Protein AF-A0A6A1WRX8-F1 (afdb_monomer_lite)

Radius of gyration: 30.31 Å; chains: 1; bounding box: 60×34×73 Å

Structure (mmCIF, N/CA/C/O backbone):
data_AF-A0A6A1WRX8-F1
#
_entry.id   AF-A0A6A1WRX8-F1
#
loop_
_atom_site.group_PDB
_atom_site.id
_atom_site.type_symbol
_atom_site.label_atom_id
_atom_site.label_alt_id
_atom_site.label_comp_id
_atom_site.label_asym_id
_atom_site.label_entity_id
_atom_site.label_seq_id
_atom_site.pdbx_PDB_ins_code
_atom_site.Cartn_x
_atom_site.Cartn_y
_atom_site.Cartn_z
_atom_site.occupancy
_atom_site.B_iso_or_equiv
_atom_site.auth_seq_id
_atom_site.auth_comp_id
_atom_site.auth_asym_id
_atom_site.auth_atom_id
_atom_site.pdbx_PDB_model_num
ATOM 1 N N . MET A 1 1 ? 13.398 -4.459 -37.729 1.00 77.44 1 MET A N 1
ATOM 2 C CA . MET A 1 1 ? 12.504 -3.648 -36.870 1.00 77.44 1 MET A CA 1
ATOM 3 C C . MET A 1 1 ? 12.551 -4.183 -35.443 1.00 77.44 1 MET A C 1
ATOM 5 O O . MET A 1 1 ? 12.210 -5.341 -35.225 1.00 77.44 1 MET A O 1
ATOM 9 N N . VAL A 1 2 ? 12.994 -3.361 -34.495 1.00 84.25 2 VAL A N 1
ATOM 10 C CA . VAL A 1 2 ? 13.142 -3.668 -33.064 1.00 84.25 2 VAL A CA 1
ATOM 11 C C . VAL A 1 2 ? 12.089 -2.879 -32.291 1.00 84.25 2 VAL A C 1
ATOM 13 O O . VAL A 1 2 ? 11.956 -1.675 -32.489 1.00 84.25 2 VAL A O 1
ATOM 16 N N . LYS A 1 3 ? 11.337 -3.539 -31.405 1.00 87.50 3 LYS A N 1
ATOM 17 C CA . LYS A 1 3 ? 10.315 -2.892 -30.566 1.00 87.50 3 LYS A CA 1
ATOM 18 C C . LYS A 1 3 ? 10.819 -2.781 -29.134 1.00 87.50 3 LYS A C 1
ATOM 20 O O . LYS A 1 3 ? 11.312 -3.764 -28.589 1.00 87.50 3 LYS A O 1
ATOM 25 N N . THR A 1 4 ? 10.678 -1.608 -28.525 1.00 84.69 4 THR A N 1
ATOM 26 C CA . THR A 1 4 ? 11.151 -1.354 -27.158 1.00 84.69 4 THR A CA 1
ATOM 27 C C . THR A 1 4 ? 10.101 -0.655 -26.302 1.00 84.69 4 THR A C 1
ATOM 29 O O . THR A 1 4 ? 9.397 0.243 -26.762 1.00 84.69 4 THR A O 1
ATOM 32 N N . GLY A 1 5 ? 10.021 -1.046 -25.028 1.00 84.75 5 GLY A N 1
ATOM 33 C CA . GLY A 1 5 ? 9.235 -0.349 -24.008 1.00 84.75 5 GLY A CA 1
ATOM 34 C C . GL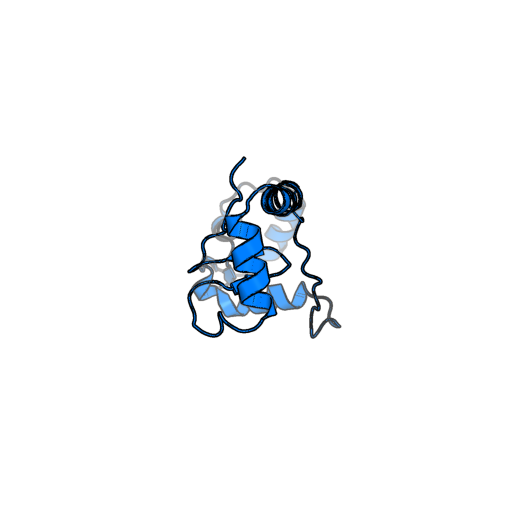Y A 1 5 ? 9.918 0.900 -23.444 1.00 84.75 5 GLY A C 1
ATOM 35 O O . GLY A 1 5 ? 9.324 1.597 -22.624 1.00 84.75 5 GLY A O 1
ATOM 36 N N . GLN A 1 6 ? 11.151 1.194 -23.868 1.00 83.00 6 GLN A N 1
ATOM 37 C CA . GLN A 1 6 ? 11.967 2.282 -23.341 1.00 83.00 6 GLN A CA 1
ATOM 38 C C . GLN A 1 6 ? 12.101 3.408 -24.372 1.00 83.00 6 GLN A C 1
ATOM 40 O O . GLN A 1 6 ? 12.736 3.254 -25.414 1.00 83.00 6 GLN A O 1
ATOM 45 N N . GLN A 1 7 ? 11.516 4.568 -24.068 1.00 84.75 7 GLN A N 1
ATOM 46 C CA . GLN A 1 7 ? 11.445 5.695 -25.003 1.00 84.75 7 GLN A CA 1
ATOM 47 C C . GLN A 1 7 ? 12.822 6.277 -25.354 1.00 84.75 7 GLN A C 1
ATOM 49 O O . GLN A 1 7 ? 13.025 6.705 -26.486 1.00 84.75 7 GLN A O 1
ATOM 54 N N . SER A 1 8 ? 13.784 6.250 -24.426 1.00 83.38 8 SER A N 1
ATOM 55 C CA . SER A 1 8 ? 15.143 6.746 -24.682 1.00 83.38 8 SER A CA 1
ATOM 56 C C . SER A 1 8 ? 15.860 5.963 -25.783 1.00 83.38 8 SER A C 1
ATOM 58 O O . SER A 1 8 ? 16.628 6.550 -26.533 1.00 83.38 8 SER A O 1
ATOM 60 N N . LEU A 1 9 ? 15.570 4.664 -25.932 1.00 82.88 9 LEU A N 1
ATOM 61 C CA . LEU A 1 9 ? 16.188 3.826 -26.962 1.00 82.88 9 LEU A CA 1
ATOM 62 C C . LEU A 1 9 ? 15.670 4.127 -28.369 1.00 82.88 9 LEU A C 1
ATOM 64 O O . LEU A 1 9 ? 16.377 3.848 -29.327 1.00 82.88 9 LEU A O 1
ATOM 68 N N . LYS A 1 10 ? 14.486 4.735 -28.521 1.00 84.31 10 LYS A N 1
ATOM 69 C CA . LYS A 1 10 ? 13.995 5.171 -29.838 1.00 84.31 10 LYS A CA 1
ATOM 70 C C . LYS A 1 10 ? 14.964 6.153 -30.503 1.00 84.31 10 LYS A C 1
ATOM 72 O O . LYS A 1 10 ? 15.163 6.100 -31.707 1.00 84.31 10 LYS A O 1
ATOM 77 N N . PHE A 1 11 ? 15.582 7.011 -29.698 1.00 82.44 11 PHE A N 1
ATOM 78 C CA . PHE A 1 11 ? 16.483 8.067 -30.149 1.00 82.44 11 PHE A CA 1
ATOM 79 C C . PHE A 1 11 ? 17.957 7.669 -30.008 1.00 82.44 11 PHE A C 1
ATOM 81 O O . PHE A 1 11 ? 18.823 8.533 -29.985 1.00 82.44 11 PHE A O 1
ATOM 88 N N . LEU A 1 12 ? 18.269 6.372 -29.896 1.00 78.56 12 LEU A N 1
ATOM 89 C CA . LEU A 1 12 ? 19.625 5.895 -29.606 1.00 78.56 12 LEU A CA 1
ATOM 90 C C . LEU A 1 12 ? 20.676 6.392 -30.615 1.00 78.56 12 LEU A C 1
ATOM 92 O O . LEU A 1 12 ? 21.801 6.673 -30.219 1.00 78.56 12 LEU A O 1
ATOM 96 N N . LEU A 1 13 ? 20.305 6.509 -31.894 1.00 75.00 13 LEU A N 1
ATOM 97 C CA . LEU A 1 13 ? 21.179 7.008 -32.966 1.00 75.00 13 LEU A CA 1
ATOM 98 C C . LEU A 1 13 ? 21.239 8.546 -33.037 1.00 75.00 13 LEU A C 1
ATOM 100 O O . LEU A 1 13 ? 22.160 9.092 -33.632 1.00 75.00 13 LEU A O 1
ATOM 104 N N . GLU A 1 14 ? 20.268 9.235 -32.436 1.00 76.38 14 GLU A N 1
ATOM 105 C CA . GLU A 1 14 ? 20.156 10.702 -32.416 1.00 76.38 14 GLU A CA 1
ATOM 106 C C . GLU A 1 14 ? 20.749 11.312 -31.132 1.00 76.38 14 GLU A C 1
ATOM 108 O O . GLU A 1 14 ? 21.004 12.513 -31.056 1.00 76.38 14 GLU A O 1
ATOM 113 N N . GLN A 1 15 ? 20.960 10.493 -30.098 1.00 71.38 15 GLN A N 1
ATOM 114 C CA . GLN A 1 15 ? 21.513 10.917 -28.818 1.00 71.38 15 GLN A CA 1
ATOM 115 C C . GLN A 1 15 ? 23.033 11.083 -28.880 1.00 71.38 15 GLN A C 1
ATOM 117 O O . GLN A 1 15 ? 23.751 10.261 -29.445 1.00 71.38 15 GLN A O 1
ATOM 122 N N . ASN A 1 16 ? 23.540 12.126 -28.217 1.00 67.50 16 ASN A N 1
ATOM 123 C CA . ASN A 1 16 ? 24.975 12.310 -28.043 1.00 67.50 16 ASN A CA 1
ATOM 124 C C . ASN A 1 16 ? 25.529 11.209 -27.120 1.00 67.50 16 ASN A C 1
ATOM 126 O O . ASN A 1 16 ? 25.109 11.071 -25.967 1.00 67.50 16 ASN A O 1
ATOM 130 N N . VAL A 1 17 ? 26.448 10.398 -27.640 1.00 69.50 17 VAL A N 1
ATOM 131 C CA . VAL A 1 17 ? 26.964 9.206 -26.962 1.00 69.50 17 VAL A CA 1
ATOM 132 C C . VAL A 1 17 ? 28.004 9.615 -25.921 1.00 69.50 17 VAL A C 1
ATOM 134 O O . VAL A 1 17 ? 29.165 9.849 -26.244 1.00 69.50 17 VAL A O 1
ATOM 137 N N . GLY A 1 18 ? 27.587 9.693 -24.658 1.00 71.88 18 GLY A N 1
ATOM 138 C CA . GLY A 1 18 ? 28.444 10.176 -23.571 1.00 71.88 18 GLY A CA 1
ATOM 139 C C . GLY A 1 18 ? 29.259 9.094 -22.861 1.00 71.88 18 GLY A C 1
ATOM 140 O O . GLY A 1 18 ? 30.267 9.408 -22.234 1.00 71.88 18 GLY A O 1
ATOM 141 N N . THR A 1 19 ? 28.843 7.823 -22.924 1.00 81.50 19 THR A N 1
ATOM 142 C CA . THR A 1 19 ? 29.459 6.749 -22.119 1.00 81.50 19 THR A CA 1
ATOM 143 C C . THR A 1 19 ? 30.180 5.695 -22.970 1.00 81.50 19 THR A C 1
ATOM 145 O O . THR A 1 19 ? 29.676 5.319 -24.033 1.00 81.50 19 THR A O 1
ATOM 148 N N . PRO A 1 20 ? 31.305 5.119 -22.492 1.00 84.50 20 PRO A N 1
ATOM 149 C CA . PRO A 1 20 ? 32.004 4.036 -23.196 1.00 84.50 20 PRO A CA 1
ATOM 150 C C . PRO A 1 20 ? 31.119 2.811 -23.470 1.00 84.50 20 PRO A C 1
ATOM 152 O O . PRO A 1 20 ? 31.243 2.151 -24.501 1.00 84.50 20 PRO A O 1
ATOM 155 N N . ALA A 1 21 ? 30.181 2.520 -22.562 1.00 81.38 21 ALA A N 1
ATOM 156 C CA . ALA A 1 21 ? 29.210 1.449 -22.748 1.00 81.38 21 ALA A CA 1
ATOM 157 C C . ALA A 1 21 ? 28.300 1.722 -23.955 1.00 81.38 21 ALA A C 1
ATOM 159 O O . ALA A 1 21 ? 28.136 0.844 -24.802 1.00 81.38 21 ALA A O 1
ATOM 160 N N . GLN A 1 22 ? 27.752 2.935 -24.078 1.00 80.56 22 GLN A N 1
ATOM 161 C CA . GLN A 1 22 ? 26.920 3.303 -25.225 1.00 80.56 22 GLN A CA 1
ATOM 162 C C . GLN A 1 22 ? 27.713 3.269 -26.539 1.00 80.56 22 GLN A C 1
ATOM 164 O O . GLN A 1 22 ? 27.183 2.773 -27.527 1.00 80.56 22 GLN A O 1
ATOM 169 N N . GLN A 1 23 ? 28.984 3.696 -26.551 1.00 82.62 23 GLN A N 1
ATOM 170 C CA . GLN A 1 23 ? 29.846 3.608 -27.743 1.00 82.62 23 GLN A CA 1
ATOM 171 C C . GLN A 1 23 ? 30.032 2.158 -28.204 1.00 82.62 23 GLN A C 1
ATOM 173 O O . GLN A 1 23 ? 29.826 1.844 -29.375 1.00 82.62 23 GLN A O 1
ATOM 178 N N . LYS A 1 24 ? 30.350 1.248 -27.275 1.00 85.94 24 LYS A N 1
ATOM 179 C CA . LYS A 1 24 ? 30.508 -0.183 -27.574 1.00 85.94 24 LYS A CA 1
ATOM 180 C C . LYS A 1 24 ? 29.235 -0.788 -28.172 1.00 85.94 24 LYS A C 1
ATOM 182 O O . LYS A 1 24 ? 29.307 -1.548 -29.139 1.00 85.94 24 LYS A O 1
ATOM 187 N N . TRP A 1 25 ? 28.077 -0.470 -27.594 1.00 82.88 25 TRP A N 1
ATOM 188 C CA . TRP A 1 25 ? 26.792 -0.961 -28.090 1.00 82.88 25 TRP A CA 1
ATOM 189 C C . TRP A 1 25 ? 26.412 -0.340 -29.433 1.00 82.88 25 TRP A C 1
ATOM 191 O O . TRP A 1 25 ? 25.940 -1.063 -30.307 1.00 82.88 25 TRP A O 1
ATOM 201 N N . LEU A 1 26 ? 26.680 0.951 -29.635 1.00 83.38 26 LEU A N 1
ATOM 202 C CA . LEU A 1 26 ? 26.425 1.629 -30.901 1.00 83.38 26 LEU A CA 1
ATOM 203 C C . LEU A 1 26 ? 27.241 1.010 -32.040 1.00 83.38 26 LEU A C 1
ATOM 205 O O . LEU A 1 26 ? 26.663 0.636 -33.054 1.00 83.38 26 LEU A O 1
ATOM 209 N N . THR A 1 27 ? 28.548 0.800 -31.856 1.00 84.25 27 THR A N 1
ATOM 210 C CA . THR A 1 27 ? 29.397 0.144 -32.868 1.00 84.25 27 THR A CA 1
ATOM 211 C C . THR A 1 27 ? 28.897 -1.256 -33.211 1.00 84.25 27 THR A C 1
ATOM 213 O O . THR A 1 27 ? 28.911 -1.654 -34.373 1.00 84.25 27 THR A O 1
ATOM 216 N N . LYS A 1 28 ? 28.402 -2.002 -32.216 1.00 85.69 28 LYS A N 1
ATOM 217 C CA . LYS A 1 28 ? 27.812 -3.324 -32.448 1.00 85.69 28 LYS A CA 1
ATOM 218 C C . LYS A 1 28 ? 26.525 -3.241 -33.271 1.00 85.69 28 LYS A C 1
ATOM 220 O O . LYS A 1 28 ? 26.269 -4.137 -34.064 1.00 85.69 28 LYS A O 1
ATOM 225 N N . LEU A 1 29 ? 25.726 -2.197 -33.077 1.00 83.00 29 LEU A N 1
ATOM 226 C CA . LEU A 1 29 ? 24.447 -2.003 -33.757 1.00 83.00 29 LEU A CA 1
ATOM 227 C C . LEU A 1 29 ? 24.602 -1.422 -35.170 1.00 83.00 29 LEU A C 1
ATOM 229 O O . LEU A 1 29 ? 23.828 -1.793 -36.043 1.00 83.00 29 LEU A O 1
ATOM 233 N N . LEU A 1 30 ? 25.625 -0.600 -35.428 1.00 82.38 30 LEU A N 1
ATOM 234 C CA . LEU A 1 30 ? 25.903 -0.005 -36.747 1.00 82.38 30 LEU A CA 1
ATOM 235 C C . LEU A 1 30 ? 26.154 -1.037 -37.864 1.00 82.38 30 LEU A C 1
ATOM 237 O O . LEU A 1 30 ? 26.038 -0.700 -39.036 1.00 82.38 30 LEU A O 1
ATOM 241 N N . GLY A 1 31 ? 26.487 -2.284 -37.519 1.00 84.19 31 GLY A N 1
ATOM 242 C CA . GLY A 1 31 ? 26.634 -3.384 -38.479 1.00 84.19 31 GLY A CA 1
ATOM 243 C C . GLY A 1 31 ? 25.318 -4.031 -38.927 1.00 84.19 31 GLY A C 1
ATOM 244 O O . GLY A 1 31 ? 25.354 -4.979 -39.707 1.00 84.19 31 GLY A O 1
ATOM 245 N N . TYR A 1 32 ? 24.172 -3.564 -38.426 1.00 85.44 32 TYR A N 1
ATOM 246 C CA . TYR A 1 32 ? 22.855 -4.119 -38.723 1.00 85.44 32 TYR A CA 1
ATOM 247 C C . TYR A 1 32 ? 21.945 -3.051 -39.326 1.00 85.44 32 TYR A C 1
ATOM 249 O O . TYR A 1 32 ? 21.967 -1.897 -38.909 1.00 85.44 32 TYR A O 1
ATOM 257 N N . ASP A 1 33 ? 21.083 -3.460 -40.255 1.00 85.38 33 ASP A N 1
ATOM 258 C CA . ASP A 1 33 ? 19.990 -2.620 -40.739 1.00 85.38 33 ASP A CA 1
ATOM 259 C C . ASP A 1 33 ? 18.754 -2.832 -39.852 1.00 85.38 33 ASP A C 1
ATOM 261 O O . ASP A 1 33 ? 18.121 -3.897 -39.852 1.00 85.38 33 ASP A O 1
ATOM 265 N N . PHE A 1 34 ? 18.445 -1.846 -39.009 1.00 84.00 34 PHE A N 1
ATOM 266 C CA . PHE A 1 34 ? 17.317 -1.917 -38.088 1.00 84.00 34 PHE A CA 1
ATOM 267 C C . PHE A 1 34 ? 16.687 -0.547 -37.823 1.00 84.00 34 PHE A C 1
ATOM 269 O O . PHE A 1 34 ? 17.352 0.475 -37.719 1.00 84.00 34 PHE A O 1
ATOM 276 N N . SER A 1 35 ? 15.370 -0.559 -37.624 1.00 84.69 35 SER A N 1
ATOM 277 C CA . SER A 1 35 ? 14.591 0.552 -37.079 1.00 84.69 35 SER A CA 1
ATOM 278 C C . SER A 1 35 ? 14.202 0.268 -35.626 1.00 84.69 35 SER A C 1
ATOM 280 O O . SER A 1 35 ? 13.927 -0.889 -35.288 1.00 84.69 35 SER A O 1
ATOM 282 N N . ILE A 1 36 ? 14.162 1.297 -34.772 1.00 86.31 36 ILE A N 1
ATOM 283 C CA . ILE A 1 36 ? 13.709 1.188 -33.376 1.00 86.31 36 ILE A CA 1
ATOM 284 C C . ILE A 1 36 ? 12.347 1.864 -33.220 1.00 86.31 36 ILE A C 1
ATOM 286 O O . ILE A 1 36 ? 12.229 3.080 -33.359 1.00 86.31 36 ILE A O 1
ATOM 290 N N . ASP A 1 37 ? 11.339 1.086 -32.831 1.00 88.06 37 ASP A N 1
ATOM 291 C CA . ASP A 1 37 ? 9.997 1.579 -32.539 1.00 88.06 37 ASP A CA 1
ATOM 292 C C . ASP A 1 37 ? 9.679 1.485 -31.048 1.00 88.06 37 ASP A C 1
ATOM 294 O O . ASP A 1 37 ? 9.804 0.434 -30.412 1.00 88.06 37 ASP A O 1
ATOM 298 N N . TYR A 1 38 ? 9.196 2.590 -30.484 1.00 87.81 38 TYR A N 1
ATOM 299 C CA . TYR A 1 38 ? 8.682 2.607 -29.121 1.00 87.81 38 TYR A CA 1
ATOM 300 C C . TYR A 1 38 ? 7.274 2.001 -29.057 1.00 87.81 38 TYR A C 1
ATOM 302 O O . TYR A 1 38 ? 6.378 2.399 -29.806 1.00 87.81 38 TYR A O 1
ATOM 310 N N . LYS A 1 39 ? 7.063 1.079 -28.115 1.00 85.50 39 LYS A N 1
ATOM 311 C CA . LYS A 1 39 ? 5.771 0.459 -27.810 1.00 85.50 39 LYS A CA 1
ATOM 312 C C . LYS A 1 39 ? 5.418 0.661 -26.343 1.00 85.50 39 LYS A C 1
ATOM 314 O O . LYS A 1 39 ? 6.113 0.190 -25.446 1.00 85.50 39 LYS A O 1
ATOM 319 N N . LYS A 1 40 ? 4.309 1.359 -26.086 1.00 80.44 40 LYS A N 1
ATOM 320 C CA . LYS A 1 40 ? 3.856 1.669 -24.722 1.00 80.44 40 LYS A CA 1
ATOM 321 C C . LYS A 1 40 ? 3.400 0.386 -24.025 1.00 80.44 40 LYS A C 1
ATOM 323 O O . LYS A 1 40 ? 2.757 -0.447 -24.649 1.00 80.44 40 LYS A O 1
ATOM 328 N N . GLY A 1 41 ? 3.672 0.252 -22.725 1.00 73.94 41 GLY A N 1
ATOM 329 C CA . GLY A 1 41 ? 3.619 -1.007 -21.958 1.00 73.94 41 GLY A CA 1
ATOM 330 C C . GLY A 1 41 ? 2.480 -2.003 -22.250 1.00 73.94 41 GLY A C 1
ATOM 331 O O . GLY A 1 41 ? 2.734 -3.201 -22.281 1.00 73.94 41 GLY A O 1
ATOM 332 N N . ARG A 1 42 ? 1.247 -1.561 -22.551 1.00 76.06 42 ARG A N 1
ATOM 333 C CA . ARG A 1 42 ? 0.147 -2.472 -22.946 1.00 76.06 42 ARG A CA 1
ATOM 334 C C . ARG A 1 42 ? 0.407 -3.229 -24.256 1.00 76.06 42 ARG A C 1
ATOM 336 O O . ARG A 1 42 ? -0.051 -4.357 -24.396 1.00 76.06 42 ARG A O 1
ATOM 343 N N . GLU A 1 43 ? 1.148 -2.637 -25.182 1.00 80.94 43 GLU A N 1
ATOM 344 C CA . GLU A 1 43 ? 1.577 -3.260 -26.437 1.00 80.94 43 GLU A CA 1
ATOM 345 C C . GLU A 1 43 ? 2.876 -4.071 -26.277 1.00 80.94 43 GLU A C 1
ATOM 347 O O . GLU A 1 43 ? 3.197 -4.880 -27.142 1.00 80.94 43 GLU A O 1
ATOM 352 N N . ASN A 1 44 ? 3.610 -3.879 -25.172 1.00 81.25 44 ASN A N 1
ATOM 353 C CA . ASN A 1 44 ? 4.858 -4.584 -24.860 1.00 81.25 44 ASN A CA 1
ATOM 354 C C . ASN A 1 44 ? 4.678 -5.689 -23.801 1.00 81.25 44 ASN A C 1
ATOM 356 O O . ASN A 1 44 ? 5.655 -6.184 -23.251 1.00 81.25 44 ASN A O 1
ATOM 360 N N . ARG A 1 45 ? 3.430 -6.081 -23.502 1.00 82.25 45 ARG A N 1
ATOM 361 C CA . ARG A 1 45 ? 3.090 -6.989 -22.389 1.00 82.25 45 ARG A CA 1
ATOM 362 C C . ARG A 1 45 ? 3.831 -8.320 -22.420 1.00 82.25 45 ARG A C 1
ATOM 364 O O . ARG A 1 45 ? 4.159 -8.832 -21.362 1.00 82.25 45 ARG A O 1
ATOM 371 N N . VAL A 1 46 ? 4.063 -8.883 -23.605 1.00 83.81 46 VAL A N 1
ATOM 372 C CA . VAL A 1 46 ? 4.737 -10.183 -23.745 1.00 83.81 46 VAL A CA 1
ATOM 373 C C . VAL A 1 46 ? 6.211 -10.065 -23.375 1.00 83.81 46 VAL A C 1
ATOM 375 O O . VAL A 1 46 ? 6.679 -10.807 -22.519 1.00 83.81 46 VAL A O 1
ATOM 378 N N . ALA A 1 47 ? 6.928 -9.103 -23.963 1.00 83.69 47 ALA A N 1
ATOM 379 C CA . ALA A 1 47 ? 8.331 -8.874 -23.632 1.00 83.69 47 ALA A CA 1
ATOM 380 C C . ALA A 1 47 ? 8.484 -8.479 -22.157 1.00 83.69 47 ALA A C 1
ATOM 382 O O . ALA A 1 47 ? 9.321 -9.025 -21.457 1.00 83.69 47 ALA A O 1
ATOM 383 N N . ASP A 1 48 ? 7.621 -7.595 -21.663 1.00 82.75 48 ASP A N 1
ATOM 384 C CA . ASP A 1 48 ? 7.603 -7.143 -20.272 1.00 82.75 48 ASP A CA 1
ATOM 385 C C . ASP A 1 48 ? 7.289 -8.273 -19.268 1.00 82.75 48 ASP A C 1
ATOM 387 O O . ASP A 1 48 ? 7.807 -8.272 -18.155 1.00 82.75 48 ASP A O 1
ATOM 391 N N . ALA A 1 49 ? 6.475 -9.265 -19.641 1.00 82.06 49 ALA A N 1
ATOM 392 C CA . ALA A 1 49 ? 6.259 -10.461 -18.824 1.00 82.06 49 ALA A CA 1
ATOM 393 C C . ALA A 1 49 ? 7.485 -11.389 -18.819 1.00 82.06 49 ALA A C 1
ATOM 395 O O . ALA A 1 49 ? 7.817 -11.945 -17.777 1.00 82.06 49 ALA A O 1
ATOM 396 N N . LEU A 1 50 ? 8.168 -11.534 -19.960 1.00 81.12 50 LEU A N 1
ATOM 397 C CA . LEU A 1 50 ? 9.387 -12.341 -20.073 1.00 81.12 50 LEU A CA 1
ATOM 398 C C . LEU A 1 50 ? 10.554 -11.725 -19.293 1.00 81.12 50 LEU A C 1
ATOM 400 O O . LEU A 1 50 ? 11.160 -12.417 -18.484 1.00 81.12 50 LEU A O 1
ATOM 404 N N . PHE A 1 51 ? 10.800 -10.419 -19.439 1.00 79.25 51 PHE A N 1
ATOM 405 C CA . PHE A 1 51 ? 11.823 -9.710 -18.660 1.00 79.25 51 PHE A CA 1
ATOM 406 C C . PHE A 1 51 ? 11.592 -9.858 -17.152 1.00 79.25 51 PHE A C 1
ATOM 408 O O . PHE A 1 51 ? 12.518 -10.170 -16.412 1.00 79.25 51 PHE A O 1
ATOM 415 N N . ARG A 1 52 ? 10.341 -9.710 -16.698 1.00 74.88 52 ARG A N 1
ATOM 416 C CA . ARG A 1 52 ? 9.990 -9.866 -15.278 1.00 74.88 52 ARG A CA 1
ATOM 417 C C . ARG A 1 52 ? 10.085 -11.302 -14.771 1.00 74.88 52 ARG A C 1
ATOM 419 O O . ARG A 1 52 ? 10.263 -11.494 -13.574 1.00 74.88 52 ARG A O 1
ATOM 426 N N . ARG A 1 53 ? 9.954 -12.301 -15.646 1.00 73.88 53 ARG A N 1
ATOM 427 C CA . ARG A 1 53 ? 10.196 -13.702 -15.284 1.00 73.88 53 ARG A CA 1
ATOM 428 C C . ARG A 1 53 ? 11.681 -13.940 -15.035 1.00 73.88 53 ARG A C 1
ATOM 430 O O . ARG A 1 53 ? 12.014 -14.581 -14.052 1.00 73.88 53 ARG A O 1
ATOM 437 N N . ASP A 1 54 ? 12.544 -13.400 -15.887 1.00 65.19 54 ASP A N 1
ATOM 438 C CA . ASP A 1 54 ? 13.988 -13.636 -15.804 1.00 65.19 54 ASP A CA 1
ATOM 439 C C . ASP A 1 54 ? 14.658 -12.811 -14.673 1.00 65.19 54 ASP A C 1
ATOM 441 O O . ASP A 1 54 ? 15.748 -13.146 -14.217 1.00 65.19 54 ASP A O 1
ATOM 445 N N . GLU A 1 55 ? 13.991 -11.767 -14.157 1.00 66.19 55 GLU A N 1
ATOM 446 C CA . GLU A 1 55 ? 14.353 -11.098 -12.891 1.00 66.19 55 GLU A CA 1
ATOM 447 C C . GLU A 1 55 ? 14.048 -11.947 -11.642 1.00 66.19 55 GLU A C 1
ATOM 449 O O . GLU A 1 55 ? 14.567 -11.670 -10.555 1.00 66.19 55 GLU A O 1
ATOM 454 N N . LEU A 1 56 ? 13.193 -12.968 -11.759 1.00 63.59 56 LEU A N 1
ATOM 455 C CA . LEU A 1 56 ? 12.920 -13.897 -10.670 1.00 63.59 56 LEU A CA 1
ATOM 456 C C . LEU A 1 56 ? 13.935 -15.047 -10.742 1.00 63.59 56 LEU A C 1
ATOM 458 O O . LEU A 1 56 ? 14.115 -15.630 -11.809 1.00 63.59 56 LEU A O 1
ATOM 462 N N . PRO A 1 57 ? 14.603 -15.409 -9.631 1.00 64.44 57 PRO A N 1
ATOM 463 C CA . PRO A 1 57 ? 15.472 -16.577 -9.625 1.00 64.44 57 PRO A CA 1
ATOM 464 C C . PRO A 1 57 ? 14.669 -17.820 -10.027 1.00 64.44 57 PRO A C 1
ATOM 466 O O . PRO A 1 57 ? 13.564 -18.032 -9.524 1.00 64.44 57 PRO A O 1
ATOM 469 N N . GLU A 1 58 ? 15.264 -18.640 -10.897 1.00 60.59 58 GLU A N 1
ATOM 470 C CA . GLU A 1 58 ? 14.682 -19.785 -11.630 1.00 60.59 58 GLU A CA 1
ATOM 471 C C . GLU A 1 58 ? 13.966 -20.829 -10.739 1.00 60.59 58 GLU A C 1
ATOM 473 O O . GLU A 1 58 ? 13.205 -21.657 -11.225 1.00 60.59 58 GLU A O 1
ATOM 478 N N . ASN A 1 59 ? 14.140 -20.733 -9.415 1.00 60.66 59 ASN A N 1
ATOM 479 C CA . ASN A 1 59 ? 13.681 -21.687 -8.407 1.00 60.66 59 ASN A CA 1
ATOM 480 C C . ASN A 1 59 ? 12.608 -21.132 -7.441 1.00 60.66 59 ASN A C 1
ATOM 482 O O . ASN A 1 59 ? 12.392 -21.716 -6.381 1.00 60.66 59 ASN A O 1
ATOM 486 N N . GLN A 1 60 ? 11.964 -19.995 -7.736 1.00 57.72 60 GLN A N 1
ATOM 487 C CA . GLN A 1 60 ? 10.909 -19.414 -6.880 1.00 57.72 60 GLN A CA 1
ATOM 488 C C . GLN A 1 60 ? 9.529 -19.413 -7.550 1.00 57.72 60 GLN A C 1
ATOM 490 O O . GLN A 1 60 ? 8.893 -18.368 -7.715 1.00 57.72 60 GLN A O 1
ATOM 495 N N . GLU A 1 61 ? 9.017 -20.595 -7.883 1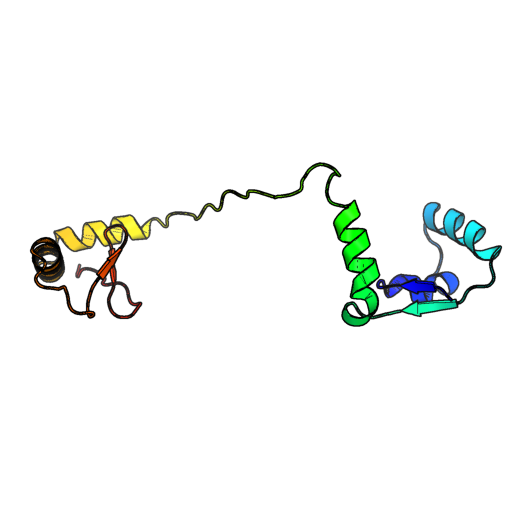.00 58.31 61 GLU A N 1
ATOM 496 C CA . GLU A 1 61 ? 7.576 -20.766 -8.069 1.00 58.31 61 GLU A CA 1
ATOM 497 C C . GLU A 1 61 ? 6.891 -20.693 -6.692 1.00 58.31 61 GLU A C 1
ATOM 499 O O . GLU A 1 61 ? 6.990 -21.603 -5.874 1.00 58.31 61 GLU A O 1
ATOM 504 N N . GLY A 1 62 ? 6.231 -19.565 -6.409 1.00 63.00 62 GLY A N 1
ATOM 505 C CA . GLY A 1 62 ? 5.489 -19.337 -5.164 1.00 63.00 62 GLY A CA 1
ATOM 506 C C . GLY A 1 62 ? 6.242 -18.483 -4.142 1.00 63.00 62 GLY A C 1
ATOM 507 O O . GLY A 1 62 ? 6.817 -18.980 -3.178 1.00 63.00 62 GLY A O 1
ATOM 508 N N . ARG A 1 63 ? 6.179 -17.155 -4.294 1.00 64.94 63 ARG A N 1
ATOM 509 C CA . ARG A 1 63 ? 6.580 -16.233 -3.222 1.00 64.94 63 ARG A CA 1
ATOM 510 C C . ARG A 1 63 ? 5.557 -16.289 -2.086 1.00 64.94 63 ARG A C 1
ATOM 512 O O . ARG A 1 63 ? 4.464 -15.741 -2.212 1.00 64.94 63 ARG A O 1
ATOM 519 N N . GLN A 1 64 ? 5.925 -16.893 -0.960 1.00 66.56 64 GLN A N 1
ATOM 520 C CA . GLN A 1 64 ? 5.270 -16.618 0.318 1.00 66.56 64 GLN A CA 1
ATOM 521 C C . GLN A 1 64 ? 5.859 -15.331 0.896 1.00 66.56 64 GLN A C 1
ATOM 523 O O . GLN A 1 64 ? 7.049 -15.254 1.189 1.00 66.56 64 GLN A O 1
ATOM 528 N N . ALA A 1 65 ? 5.023 -14.307 1.036 1.00 76.75 65 ALA A N 1
ATOM 529 C CA . ALA A 1 65 ? 5.381 -13.079 1.728 1.00 76.75 65 ALA A CA 1
ATOM 530 C C . ALA A 1 65 ? 4.693 -13.059 3.095 1.00 76.75 65 ALA A C 1
ATOM 532 O O . ALA A 1 65 ? 3.483 -13.274 3.187 1.00 76.75 65 ALA A O 1
ATOM 533 N N . ALA A 1 66 ? 5.450 -12.769 4.153 1.00 83.56 66 ALA A N 1
ATOM 534 C CA . ALA A 1 66 ? 4.864 -12.401 5.432 1.00 83.56 66 ALA A CA 1
ATOM 535 C C . ALA A 1 66 ? 4.358 -10.956 5.329 1.00 83.56 66 ALA A C 1
ATOM 537 O O . ALA A 1 66 ? 5.131 -10.043 5.042 1.00 83.56 66 ALA A O 1
ATOM 538 N N . ILE A 1 67 ? 3.058 -10.749 5.537 1.00 83.62 67 ILE A N 1
ATOM 539 C CA . ILE A 1 67 ? 2.472 -9.409 5.603 1.00 83.62 67 ILE A CA 1
ATOM 540 C C . ILE A 1 67 ? 2.491 -8.973 7.067 1.00 83.62 67 ILE A C 1
ATOM 542 O O . ILE A 1 67 ? 1.827 -9.582 7.905 1.00 83.62 67 ILE A O 1
ATOM 546 N N . THR A 1 68 ? 3.240 -7.918 7.374 1.00 84.12 68 THR A N 1
ATOM 547 C CA . THR A 1 68 ? 3.247 -7.274 8.690 1.00 84.12 68 THR A CA 1
ATOM 548 C C . THR A 1 68 ? 2.550 -5.921 8.610 1.00 84.12 68 THR A C 1
ATOM 550 O O . THR A 1 68 ? 2.665 -5.199 7.621 1.00 84.12 68 THR A O 1
ATOM 553 N N . PHE A 1 69 ? 1.814 -5.573 9.662 1.00 81.31 69 PHE A N 1
ATOM 554 C CA . PHE A 1 69 ? 1.209 -4.254 9.821 1.00 81.31 69 PHE A CA 1
ATOM 555 C C . PHE A 1 69 ? 1.681 -3.647 11.144 1.00 81.31 69 PHE A C 1
ATOM 557 O O . PHE A 1 69 ? 1.699 -4.361 12.150 1.00 81.31 69 PHE A O 1
ATOM 564 N N . PRO A 1 70 ? 2.057 -2.356 11.176 1.00 83.69 70 PRO A N 1
ATOM 565 C CA . PRO A 1 70 ? 2.371 -1.688 12.430 1.00 83.69 70 PRO A CA 1
ATOM 566 C C . PRO A 1 70 ? 1.107 -1.628 13.292 1.00 83.69 70 PRO A C 1
ATOM 568 O O . PRO A 1 70 ? 0.056 -1.185 12.826 1.00 83.69 70 PRO A O 1
ATOM 571 N N . GLN A 1 71 ? 1.198 -2.077 14.545 1.00 80.56 71 GLN A N 1
ATOM 572 C CA . GLN A 1 71 ? 0.111 -1.911 15.504 1.00 80.56 71 GLN A CA 1
ATOM 573 C C . GLN A 1 71 ? 0.168 -0.472 16.037 1.00 80.56 71 GLN A C 1
ATOM 575 O O . GLN A 1 71 ? 1.157 -0.105 16.673 1.00 80.56 71 GLN A O 1
ATOM 580 N N . PRO A 1 72 ? -0.833 0.376 15.751 1.00 85.31 72 PRO A N 1
ATOM 581 C CA . PRO A 1 72 ? -0.776 1.765 16.170 1.00 85.31 72 PRO A CA 1
ATOM 582 C C . PRO A 1 72 ? -0.994 1.882 17.683 1.00 85.31 72 PRO A C 1
ATOM 584 O O . PRO A 1 72 ? -1.839 1.188 18.244 1.00 85.31 72 PRO A O 1
ATOM 587 N N . LEU A 1 73 ? -0.264 2.792 18.335 1.00 85.38 73 LEU A N 1
ATOM 588 C CA . LEU A 1 73 ? -0.296 2.965 19.795 1.00 85.38 73 LEU A CA 1
ATOM 589 C C . LEU A 1 73 ? -1.700 3.301 20.329 1.00 85.38 73 LEU A C 1
ATOM 591 O O . LEU A 1 73 ? -2.115 2.755 21.348 1.00 85.38 73 LEU A O 1
ATOM 595 N N . TRP A 1 74 ? -2.466 4.109 19.585 1.00 87.88 74 TRP A N 1
ATOM 596 C CA . TRP A 1 74 ? -3.830 4.508 19.957 1.00 87.88 74 TRP A CA 1
ATOM 597 C C . TRP A 1 74 ? -4.781 3.319 20.139 1.00 87.88 74 TRP A C 1
ATOM 599 O O . TRP A 1 74 ? -5.827 3.460 20.762 1.00 87.88 74 TRP A O 1
ATOM 609 N N . LEU A 1 75 ? -4.449 2.138 19.603 1.00 86.56 75 LEU A N 1
ATOM 610 C CA . LEU A 1 75 ? -5.273 0.945 19.769 1.00 86.56 75 LEU A CA 1
ATOM 611 C C . LEU A 1 75 ? -5.341 0.493 21.229 1.00 86.56 75 LEU A C 1
ATOM 613 O O . LEU A 1 75 ? -6.371 -0.015 21.667 1.00 86.56 75 LEU A O 1
ATOM 617 N N . GLU A 1 76 ? -4.247 0.663 21.969 1.00 86.75 76 GLU A N 1
ATOM 618 C CA . GLU A 1 76 ? -4.196 0.325 23.390 1.00 86.75 76 GLU A CA 1
ATOM 619 C C . GLU A 1 76 ? -4.896 1.395 24.228 1.00 86.75 76 GLU A C 1
ATOM 621 O O . GLU A 1 76 ? -5.711 1.054 25.083 1.00 86.75 76 GLU A O 1
ATOM 626 N N . GLU A 1 77 ? -4.691 2.676 23.912 1.00 88.25 77 GLU A N 1
ATO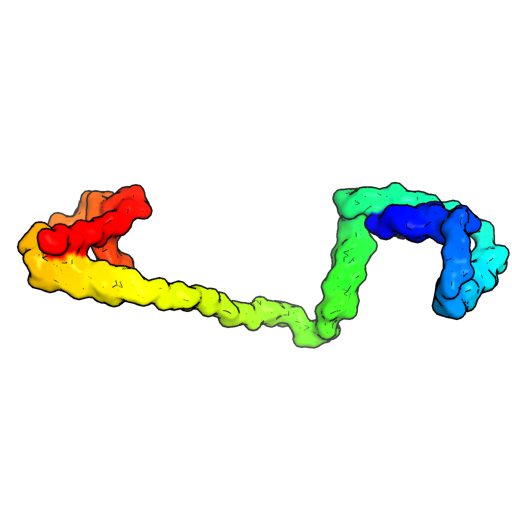M 627 C CA . GLU A 1 77 ? -5.427 3.792 24.529 1.00 88.25 77 GLU A CA 1
ATOM 628 C C . GLU A 1 77 ? -6.943 3.636 24.331 1.00 88.25 77 GLU A C 1
ATOM 630 O O . GLU A 1 77 ? -7.735 3.818 25.255 1.00 88.25 77 GLU A O 1
ATOM 635 N N . LEU A 1 78 ? -7.357 3.201 23.139 1.00 89.25 78 LEU A N 1
ATOM 636 C CA . LEU 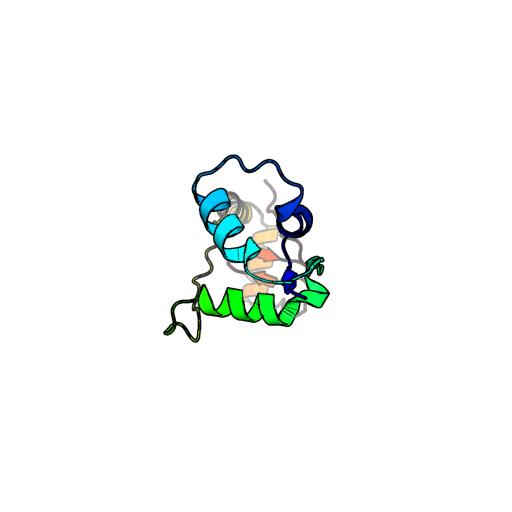A 1 78 ? -8.750 2.911 22.834 1.00 89.25 78 LEU A CA 1
ATOM 637 C C . LEU A 1 78 ? -9.303 1.785 23.713 1.00 89.25 78 LEU A C 1
ATOM 639 O O . LEU A 1 78 ? -10.396 1.919 24.260 1.00 89.25 78 LEU A O 1
ATOM 643 N N . LYS A 1 79 ? -8.571 0.678 23.873 1.00 87.62 79 LYS A N 1
ATOM 644 C CA . LYS A 1 79 ? -9.004 -0.414 24.760 1.00 87.62 79 LYS A CA 1
ATOM 645 C C . LYS A 1 79 ? -9.090 0.050 26.214 1.00 87.62 79 LYS A C 1
ATOM 647 O O . LYS A 1 79 ? -10.011 -0.355 26.917 1.00 87.62 79 LYS A O 1
ATOM 652 N N . GLN A 1 80 ? -8.170 0.909 26.651 1.00 87.62 80 GLN A N 1
ATOM 653 C CA . GLN A 1 80 ? -8.202 1.504 27.988 1.00 87.62 80 GLN A CA 1
ATOM 654 C C . GLN A 1 80 ? -9.423 2.411 28.180 1.00 87.62 80 GLN A C 1
ATOM 656 O O . GLN A 1 80 ? -10.040 2.353 29.241 1.00 87.62 80 GLN A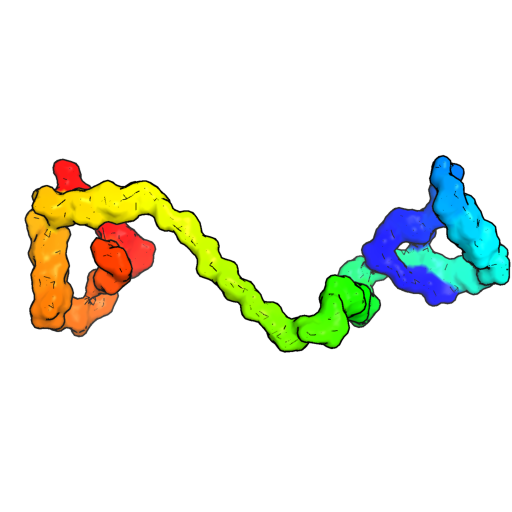 O 1
ATOM 661 N N . SER A 1 81 ? -9.844 3.159 27.153 1.00 87.94 81 SER A N 1
ATOM 662 C CA . SER A 1 81 ? -11.053 4.002 27.221 1.00 87.94 81 SER A CA 1
ATOM 663 C C . SER A 1 81 ? -12.335 3.209 27.514 1.00 87.94 81 SER A C 1
ATOM 665 O O . SER A 1 81 ? -13.290 3.739 28.073 1.00 87.94 81 SER A O 1
ATOM 667 N N . TYR A 1 82 ? -12.367 1.911 27.193 1.00 89.62 82 TYR A N 1
ATOM 668 C CA . TYR A 1 82 ? -13.516 1.055 27.505 1.00 89.62 82 TYR A CA 1
ATOM 669 C C . TYR A 1 82 ? -13.613 0.694 28.993 1.00 89.62 82 TYR A C 1
ATOM 671 O O . TYR A 1 82 ? -14.655 0.213 29.431 1.00 89.62 82 TYR A O 1
ATOM 679 N N . LEU A 1 83 ? -12.548 0.896 29.776 1.00 85.19 83 LEU A N 1
ATOM 680 C CA . LEU A 1 83 ? -12.558 0.636 31.216 1.00 85.19 83 LEU A CA 1
ATOM 681 C C . LEU A 1 83 ? -13.334 1.710 31.983 1.00 85.19 83 LEU A C 1
ATOM 683 O O . LEU A 1 83 ? -13.968 1.385 32.982 1.00 85.19 83 LEU A O 1
ATOM 687 N N . SER A 1 84 ? -13.299 2.961 31.523 1.00 83.75 84 SER A N 1
ATOM 688 C CA . SER A 1 84 ? -14.028 4.083 32.126 1.00 83.75 84 SER A CA 1
ATOM 689 C C . SER A 1 84 ? -15.436 4.269 31.552 1.00 83.75 84 SER A C 1
ATOM 691 O O . SER A 1 84 ? -16.294 4.837 32.222 1.00 83.75 84 SER A O 1
ATOM 693 N N . ASP A 1 85 ? -15.700 3.772 30.340 1.00 88.19 85 ASP A N 1
ATOM 694 C CA . ASP A 1 85 ? -16.989 3.932 29.662 1.00 88.19 85 ASP A CA 1
ATOM 695 C C . ASP A 1 85 ? -17.984 2.806 30.014 1.00 88.19 85 ASP A C 1
ATOM 697 O O . ASP A 1 85 ? -17.871 1.663 29.559 1.00 88.19 85 ASP A O 1
ATOM 701 N N . THR A 1 86 ? -19.021 3.150 30.782 1.00 86.81 86 THR A N 1
ATOM 702 C CA . THR A 1 86 ? -20.109 2.234 31.167 1.00 86.81 86 THR A CA 1
ATOM 703 C C . THR A 1 86 ? -20.876 1.686 29.961 1.00 86.81 86 THR A C 1
ATOM 705 O O . THR A 1 86 ? -21.251 0.511 29.950 1.00 86.81 86 THR A O 1
ATOM 708 N N . VAL A 1 87 ? -21.051 2.483 28.903 1.00 87.56 87 VAL A N 1
ATOM 709 C CA . VAL A 1 87 ? -21.717 2.057 27.664 1.00 87.56 87 VAL A CA 1
ATOM 710 C C . VAL A 1 87 ? -20.859 1.024 26.941 1.00 87.56 87 VAL A C 1
ATOM 712 O O . VAL A 1 87 ? -21.378 0.009 26.467 1.00 87.56 87 VAL A O 1
ATOM 715 N N . ALA A 1 88 ? -19.542 1.237 26.888 1.00 87.31 88 ALA A N 1
ATOM 716 C CA . ALA A 1 88 ? -18.616 0.270 26.303 1.00 87.31 88 ALA A CA 1
ATOM 717 C C . ALA A 1 88 ? -18.654 -1.068 27.061 1.00 87.31 88 ALA A C 1
ATOM 719 O O . ALA A 1 88 ? -18.752 -2.125 26.431 1.00 87.31 88 ALA A O 1
ATOM 720 N N . GLN A 1 89 ? -18.649 -1.036 28.398 1.00 87.19 89 GLN A N 1
ATOM 721 C CA . GLN A 1 89 ? -18.726 -2.240 29.235 1.00 87.19 89 GLN A CA 1
ATOM 722 C C . GLN A 1 89 ? -20.045 -3.002 29.064 1.00 87.19 89 GLN A C 1
ATOM 724 O O . GLN A 1 89 ? -20.045 -4.234 28.944 1.00 87.19 89 GLN A O 1
ATOM 729 N N . GLU A 1 90 ? -21.172 -2.293 28.997 1.00 87.81 90 GLU A N 1
ATOM 730 C CA . GLU A 1 90 ? -22.467 -2.910 28.711 1.00 87.81 90 GLU A CA 1
ATOM 731 C C . GLU A 1 90 ? -22.489 -3.581 27.338 1.00 87.81 90 GLU A C 1
ATOM 733 O O . GLU A 1 90 ? -22.992 -4.698 27.197 1.00 87.81 90 GLU A O 1
ATOM 738 N N . LEU A 1 91 ? -21.953 -2.912 26.312 1.00 86.38 91 LEU A N 1
ATOM 739 C CA . LEU A 1 91 ? -21.882 -3.461 24.960 1.00 86.38 91 LEU A CA 1
ATOM 740 C C . LEU A 1 91 ? -21.001 -4.711 24.918 1.00 86.38 91 LEU A C 1
ATOM 742 O O . LEU A 1 91 ? -21.407 -5.712 24.330 1.00 86.38 91 LEU A O 1
ATOM 746 N N . LEU A 1 92 ? -19.842 -4.689 25.578 1.00 86.75 92 LEU A N 1
ATOM 747 C CA . LEU A 1 92 ? -18.962 -5.855 25.693 1.00 86.75 92 LEU A CA 1
ATOM 748 C C . LEU A 1 92 ? -19.666 -7.027 26.391 1.00 86.75 92 LEU A C 1
ATOM 750 O O . LEU A 1 92 ? -19.622 -8.152 25.887 1.00 86.75 92 LEU A O 1
ATOM 754 N N . SER A 1 93 ? -20.393 -6.758 27.477 1.00 86.44 93 SER A N 1
ATOM 755 C CA . SER A 1 93 ? -21.161 -7.771 28.216 1.00 86.44 93 SER A CA 1
ATOM 756 C C . SER A 1 93 ? -22.284 -8.371 27.361 1.00 86.44 93 SER A C 1
ATOM 758 O O . SER A 1 93 ? -22.435 -9.592 27.281 1.00 86.44 93 SER A O 1
ATOM 760 N N . LYS A 1 94 ? -23.033 -7.529 26.638 1.00 85.56 94 LYS A N 1
ATOM 761 C CA . LYS A 1 94 ? -24.103 -7.958 25.719 1.00 85.56 94 LYS A CA 1
ATOM 762 C C . LYS A 1 94 ? -23.562 -8.791 24.546 1.00 85.56 94 LYS A C 1
ATOM 764 O O . LYS A 1 94 ? -24.254 -9.697 24.081 1.00 85.56 94 LYS A O 1
ATOM 769 N N . ILE A 1 95 ? -22.336 -8.522 24.079 1.00 84.38 95 ILE A N 1
ATOM 770 C CA . ILE A 1 95 ? -21.656 -9.341 23.057 1.00 84.38 95 ILE A CA 1
ATOM 771 C C . ILE A 1 95 ? -21.259 -10.705 23.636 1.00 84.38 95 ILE A C 1
ATOM 773 O O . ILE A 1 95 ? -21.537 -11.723 23.003 1.00 84.38 95 ILE A O 1
ATOM 777 N N . GLN A 1 96 ? -20.653 -10.745 24.829 1.00 82.25 96 GLN A N 1
ATOM 778 C CA . GLN A 1 96 ? -20.230 -11.997 25.479 1.00 82.25 96 GLN A CA 1
ATOM 779 C C . GLN A 1 96 ? -21.404 -12.933 25.778 1.00 82.25 96 GLN A C 1
ATOM 781 O O . GLN A 1 96 ? -21.296 -14.141 25.596 1.00 82.25 96 GLN A O 1
ATOM 786 N N . GLN A 1 97 ? -22.543 -12.371 26.178 1.00 82.62 97 GLN A N 1
ATOM 787 C CA . GLN A 1 97 ? -23.761 -13.131 26.458 1.00 82.62 97 GLN A CA 1
ATOM 788 C C . GLN A 1 97 ? -24.519 -13.570 25.188 1.00 82.62 97 GLN A C 1
ATOM 790 O O . GLN A 1 97 ? -25.590 -14.159 25.287 1.00 82.62 97 GLN A O 1
ATOM 795 N N . GLY A 1 98 ? -24.015 -13.264 23.986 1.00 74.31 98 GLY A N 1
ATOM 796 C CA . GLY A 1 98 ? -24.644 -13.658 22.720 1.00 74.31 98 GLY A CA 1
ATOM 797 C C . GLY A 1 98 ? -25.895 -12.856 22.334 1.00 74.31 98 GLY A C 1
ATOM 798 O O . GLY A 1 98 ? -26.464 -13.095 21.271 1.00 74.31 98 GLY A O 1
ATOM 799 N N . HIS A 1 99 ? -26.296 -11.856 23.125 1.00 67.69 99 HIS A N 1
ATOM 800 C CA . HIS A 1 99 ? -27.503 -11.049 22.893 1.00 67.69 99 HIS A CA 1
ATOM 801 C C . HIS A 1 99 ? -27.412 -10.121 21.668 1.00 67.69 99 HIS A C 1
ATOM 803 O O . HIS A 1 99 ? -28.428 -9.627 21.185 1.00 67.69 99 HIS A O 1
ATOM 809 N N . LEU A 1 100 ? -26.205 -9.875 21.145 1.00 67.38 100 LEU A N 1
ATOM 810 C CA . LEU A 1 100 ? -25.961 -9.010 19.982 1.00 67.38 100 LEU A CA 1
ATOM 811 C C . LEU A 1 100 ? -25.712 -9.783 18.675 1.00 67.38 100 LEU A C 1
ATOM 813 O O . LEU A 1 100 ? -25.143 -9.232 17.727 1.00 67.38 100 LEU A O 1
ATOM 817 N N . GLN A 1 101 ? -26.184 -11.034 18.581 1.00 56.72 101 GLN A N 1
ATOM 818 C CA . GLN A 1 101 ? -26.214 -11.829 17.343 1.00 56.72 101 GLN A CA 1
ATOM 819 C C . GLN A 1 101 ? -27.224 -11.245 16.329 1.00 56.72 101 GLN A C 1
ATOM 821 O O . GLN A 1 101 ? -28.272 -11.808 16.038 1.00 56.72 101 GLN A O 1
ATOM 826 N N . GLY A 1 102 ? -26.926 -10.050 15.810 1.00 59.06 102 GLY A N 1
ATOM 827 C CA . GLY A 1 102 ? -27.881 -9.236 15.055 1.00 59.06 102 GLY A CA 1
ATOM 828 C C . GLY A 1 102 ? -27.275 -7.971 14.443 1.00 59.06 102 GLY A C 1
ATOM 829 O O . GLY A 1 102 ? -27.802 -6.876 14.605 1.00 59.06 102 GLY A O 1
ATOM 830 N N . LYS A 1 103 ? -26.151 -8.118 13.728 1.00 62.97 103 LYS A N 1
ATOM 831 C CA . LYS A 1 103 ? -25.609 -7.208 12.687 1.00 62.97 103 LYS A CA 1
ATOM 832 C C . LYS A 1 103 ? -25.237 -5.755 13.033 1.00 62.97 103 LYS A C 1
ATOM 834 O O . LYS A 1 103 ? -24.686 -5.091 12.153 1.00 62.97 103 LYS A O 1
ATOM 839 N N . GLN A 1 104 ? -25.476 -5.222 14.231 1.00 74.69 104 GLN A N 1
ATOM 840 C CA . GLN A 1 104 ? -25.162 -3.804 14.474 1.00 74.69 104 GLN A CA 1
ATOM 841 C C . GLN A 1 104 ? -23.758 -3.545 15.021 1.00 74.69 104 GLN A C 1
ATOM 843 O O . GLN A 1 104 ? -23.124 -2.599 14.562 1.00 74.69 104 GLN A O 1
ATOM 848 N N . ILE A 1 105 ? -23.261 -4.349 15.960 1.00 81.44 105 ILE A N 1
ATOM 849 C CA . ILE A 1 105 ? -21.971 -4.118 16.625 1.00 81.44 105 ILE A CA 1
ATOM 850 C C .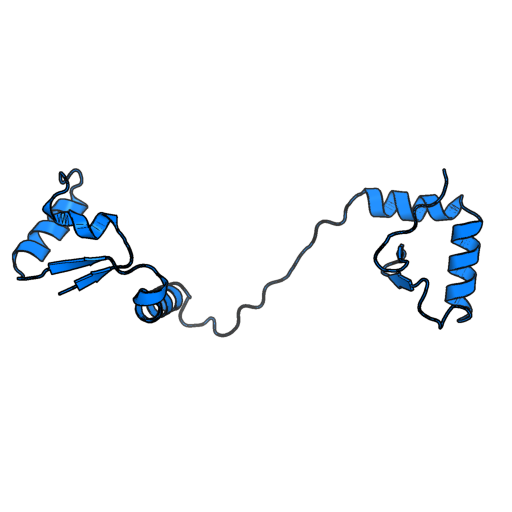 ILE A 1 105 ? -21.221 -5.446 16.695 1.00 81.44 105 ILE A C 1
ATOM 852 O O . ILE A 1 105 ? -21.804 -6.465 17.053 1.00 81.44 105 ILE A O 1
ATOM 856 N N . VAL A 1 106 ? -19.947 -5.435 16.308 1.00 86.38 106 VAL A N 1
ATOM 857 C CA . VAL A 1 106 ? -19.083 -6.617 16.243 1.00 86.38 106 VAL A CA 1
ATOM 858 C C . VAL A 1 106 ? -17.791 -6.321 16.987 1.00 86.38 106 VAL A C 1
ATOM 860 O O . VAL A 1 106 ? -17.223 -5.243 16.824 1.00 86.38 106 VAL A O 1
ATOM 863 N N . LEU A 1 107 ? -17.308 -7.284 17.767 1.00 86.38 107 LEU A N 1
ATOM 864 C CA . LEU A 1 107 ? -16.001 -7.207 18.410 1.00 86.38 107 LEU A CA 1
ATOM 865 C C . LEU A 1 107 ? -14.938 -7.788 17.467 1.00 86.38 107 LEU A C 1
ATOM 867 O O . LEU A 1 107 ? -15.044 -8.942 17.052 1.00 86.38 107 LEU A O 1
ATOM 871 N N . ARG A 1 108 ? -13.921 -6.999 17.107 1.00 85.06 108 ARG A N 1
ATOM 872 C CA . ARG A 1 108 ? -12.782 -7.439 16.279 1.00 85.06 108 ARG A CA 1
ATOM 873 C C . ARG A 1 108 ? -11.480 -7.116 16.993 1.00 85.06 108 ARG A C 1
ATOM 875 O O . ARG A 1 108 ? -11.200 -5.947 17.220 1.00 85.06 108 ARG A O 1
ATOM 882 N N . ASN A 1 109 ? -10.691 -8.130 17.346 1.00 82.25 109 ASN A N 1
ATOM 883 C CA . ASN A 1 109 ? -9.408 -7.963 18.049 1.00 82.25 109 ASN A CA 1
ATOM 884 C C . ASN A 1 109 ? -9.507 -7.067 19.307 1.00 82.25 109 ASN A C 1
ATOM 886 O O . ASN A 1 109 ? -8.621 -6.260 19.579 1.00 82.25 109 ASN A O 1
ATOM 890 N N . GLY A 1 110 ? -10.614 -7.177 20.051 1.00 85.38 110 GLY A N 1
ATOM 891 C CA . GLY A 1 110 ? -10.884 -6.354 21.236 1.00 85.38 110 GLY A CA 1
ATOM 892 C C . GLY A 1 110 ? -11.459 -4.958 20.957 1.00 85.38 110 GLY A C 1
ATOM 893 O O . GLY A 1 110 ? -11.639 -4.197 21.897 1.00 85.38 110 GLY A O 1
ATOM 894 N N . ILE A 1 111 ? -11.776 -4.618 19.703 1.00 88.88 111 ILE A N 1
ATOM 895 C CA . ILE A 1 111 ? -12.312 -3.308 19.298 1.00 88.88 111 ILE A CA 1
ATOM 896 C C . ILE A 1 111 ? -13.786 -3.429 18.923 1.00 88.88 111 ILE A C 1
ATOM 898 O O . ILE A 1 111 ? -14.165 -4.301 18.131 1.00 88.88 111 ILE A O 1
ATOM 902 N N . LEU A 1 112 ? -14.614 -2.528 19.450 1.00 90.00 112 LEU A N 1
ATOM 903 C CA . LEU A 1 112 ? -16.030 -2.433 19.108 1.00 90.00 112 LEU A CA 1
ATOM 904 C C . LEU A 1 112 ? -16.203 -1.735 17.750 1.00 90.00 112 LEU A C 1
ATOM 906 O O . LEU A 1 112 ? -15.821 -0.577 17.574 1.00 90.00 112 LEU A O 1
ATOM 910 N N . VAL A 1 113 ? -16.802 -2.434 16.783 1.00 89.19 113 VAL A N 1
ATOM 911 C CA . VAL A 1 113 ? -17.014 -1.938 15.415 1.00 89.19 113 VAL A CA 1
ATOM 912 C C . VAL A 1 113 ? -18.494 -1.962 15.047 1.00 89.19 113 VAL A C 1
ATOM 914 O O . VAL A 1 113 ? -19.141 -3.008 15.084 1.00 89.19 113 VAL A O 1
ATOM 917 N N . ARG A 1 114 ? -19.023 -0.820 14.600 1.00 88.06 114 ARG A N 1
ATOM 918 C CA . ARG A 1 114 ? -20.400 -0.652 14.113 1.00 88.06 114 ARG A CA 1
ATOM 919 C C . ARG A 1 114 ? -20.398 -0.131 12.684 1.00 88.06 114 ARG A C 1
ATOM 921 O O . ARG A 1 114 ? -19.971 0.991 12.438 1.00 88.06 114 ARG A O 1
ATOM 928 N N . LYS A 1 115 ? -20.901 -0.924 11.728 1.00 84.81 115 LYS A N 1
ATOM 929 C CA . LYS A 1 115 ? -20.984 -0.547 10.296 1.00 84.81 115 LYS A CA 1
ATOM 930 C C . LYS A 1 115 ? -19.671 0.050 9.737 1.00 84.81 115 LYS A C 1
ATOM 932 O O . LYS A 1 115 ? -19.693 1.055 9.036 1.00 84.81 115 LYS A O 1
ATOM 937 N N . GLY A 1 116 ? -18.526 -0.539 10.091 1.00 84.44 116 GLY A N 1
ATOM 938 C CA . GLY A 1 116 ? -17.200 -0.079 9.652 1.00 84.44 116 GLY A CA 1
ATOM 939 C C . GLY A 1 116 ? -16.620 1.109 10.429 1.00 84.44 116 GLY A C 1
ATOM 940 O O . GLY A 1 116 ? -15.532 1.563 10.098 1.00 84.44 116 GLY A O 1
ATOM 941 N N . ARG A 1 117 ? -17.310 1.603 11.464 1.00 87.62 117 ARG A N 1
ATOM 942 C CA . ARG A 1 117 ? -16.817 2.652 12.367 1.00 87.62 117 ARG A CA 1
ATOM 943 C C . ARG A 1 117 ? -16.388 2.050 13.695 1.00 87.62 117 ARG A C 1
ATOM 945 O O . ARG A 1 117 ? -17.043 1.134 14.189 1.00 87.62 117 ARG A O 1
ATOM 952 N N . ILE A 1 118 ? -15.310 2.577 14.259 1.00 90.25 118 ILE A N 1
ATOM 953 C CA . ILE A 1 118 ? -14.796 2.180 15.569 1.00 90.25 118 ILE A CA 1
ATOM 954 C C . ILE A 1 118 ? -15.521 2.989 16.644 1.00 90.25 118 ILE A C 1
ATOM 956 O O . ILE A 1 118 ? -15.730 4.191 16.478 1.00 90.25 118 ILE A O 1
ATOM 960 N N . TYR A 1 119 ? -15.931 2.324 17.719 1.00 87.56 119 TYR A N 1
ATOM 961 C CA . TYR A 1 119 ? -16.455 2.992 18.902 1.00 87.56 119 TYR A CA 1
ATOM 962 C C . TYR A 1 119 ? -15.288 3.447 19.781 1.00 87.56 119 TYR A C 1
ATOM 964 O O . TYR A 1 119 ? -14.439 2.627 20.133 1.00 87.56 119 TYR A O 1
ATOM 972 N N . VAL A 1 120 ? -15.255 4.736 20.111 1.00 87.81 120 VAL A N 1
ATOM 973 C CA . VAL A 1 120 ? -14.273 5.351 21.010 1.00 87.81 120 VAL A CA 1
ATOM 974 C C . VAL A 1 120 ? -14.952 5.563 22.352 1.00 87.81 120 VAL A C 1
ATOM 976 O O . VAL A 1 120 ? -16.031 6.152 22.379 1.00 87.81 120 VAL A O 1
ATOM 979 N N . GLY A 1 121 ? -14.362 5.028 23.425 1.00 80.50 121 GLY A N 1
ATOM 980 C CA . GLY A 1 121 ? -14.899 5.207 24.768 1.00 80.50 121 GLY A CA 1
ATOM 981 C C . GLY A 1 121 ? -14.862 6.677 25.163 1.00 80.50 121 GLY A C 1
ATOM 982 O O . GLY A 1 121 ? -13.924 7.394 24.805 1.00 80.50 121 GLY A O 1
ATOM 983 N N . GLY A 1 122 ? -15.902 7.134 25.857 1.00 71.00 122 GLY A N 1
ATOM 984 C CA . GLY A 1 122 ? -15.899 8.472 26.441 1.00 71.00 122 GLY A CA 1
ATOM 985 C C . GLY A 1 122 ? -14.769 8.610 27.467 1.00 71.00 122 GLY A C 1
ATOM 986 O O . GLY A 1 122 ? -14.585 7.722 28.301 1.00 71.00 122 GLY A O 1
ATOM 987 N N . THR A 1 123 ? -14.008 9.703 27.376 1.00 55.09 123 THR A N 1
ATOM 988 C CA . THR A 1 123 ? -13.140 10.185 28.464 1.00 55.09 123 THR A CA 1
ATOM 989 C C . THR A 1 123 ? -13.964 10.595 29.668 1.00 55.09 123 THR A C 1
ATOM 991 O O . THR A 1 123 ? -14.971 11.306 29.434 1.00 55.09 123 THR A O 1
#

Sequence (123 aa):
MVKTGQQSLKFLLEQNVGTPAQQKWLTKLLGYDFSIDYKKGRENRVADALFRRDELPENQEGRQAAITFPQPLWLEELKQSYLSDTVAQELLSKIQQGHLQGKQIVLRNGILVRKGRIYVGGT

pLDDT: mean 80.37, std 8.56, range [55.09, 90.25]

Organism: NCBI:txid262757

Secondary structure (DSSP, 8-state):
-EEES-HHHHTTTTS---SHHHHHHHHHHTTS---EEE--TTTSHHHHHHHHHHTS-TT-SS----------THHHHHHHHHHH-HHHHHHHHHHHTTTT-SSS-EEETTEEEETTEEPPPP-

Foldseek 3Di:
DAEDQDPVVQCLVVDDDDDPVSVVVVVVPVVDDDHYHYDHCVRCVVVVVVVVVVVDPPPDPDDDDDDDDDDDPVVVVQLVLLVVAPVSVVVVVCVVVVVPVDQAWDQDPSFIDGPNDTDGHDD